Protein AF-A0A352NQ18-F1 (afdb_monomer_lite)

pLDDT: mean 79.98, std 14.64, range [43.78, 98.12]

Sequence (80 aa):
MNLLRNHLMSYKKQIRELCIANDLLLPPEVYTPDLPYTDCNYFAKPESDRAKRIMNRPGWQCYNHEPIGGEYDERQLSLF

Structure (mmCIF, N/CA/C/O backbone):
data_AF-A0A352NQ18-F1
#
_entry.id   AF-A0A352NQ18-F1
#
loop_
_atom_site.group_PDB
_atom_site.id
_atom_site.type_symbol
_atom_site.label_atom_id
_atom_site.label_alt_id
_atom_site.label_comp_id
_atom_site.label_asym_id
_atom_site.label_entity_id
_atom_site.label_seq_id
_atom_site.pdbx_PDB_ins_code
_atom_site.Cartn_x
_atom_site.Cartn_y
_atom_site.Cartn_z
_atom_site.occupancy
_atom_site.B_iso_or_equiv
_atom_site.auth_seq_id
_atom_site.auth_comp_id
_atom_site.auth_asym_id
_atom_site.auth_atom_id
_atom_site.pdbx_PDB_model_num
ATOM 1 N N . MET A 1 1 ? 7.467 0.113 -1.907 1.00 70.19 1 MET A N 1
ATOM 2 C CA . MET A 1 1 ? 7.344 -1.113 -1.089 1.00 70.19 1 MET A CA 1
ATOM 3 C C . MET A 1 1 ? 5.871 -1.514 -0.952 1.00 70.19 1 MET A C 1
ATOM 5 O O . MET A 1 1 ? 5.215 -1.140 0.011 1.00 70.19 1 MET A O 1
ATOM 9 N N . ASN A 1 2 ? 5.323 -2.272 -1.912 1.00 83.31 2 ASN A N 1
ATOM 10 C CA . ASN A 1 2 ? 3.888 -2.623 -1.905 1.00 83.31 2 ASN A CA 1
ATOM 11 C C . ASN A 1 2 ? 3.498 -3.613 -0.806 1.00 83.31 2 ASN A C 1
ATOM 13 O O . ASN A 1 2 ? 2.342 -3.642 -0.402 1.00 83.31 2 ASN A O 1
ATOM 17 N N . LEU A 1 3 ? 4.455 -4.394 -0.295 1.00 85.56 3 LEU A N 1
ATOM 18 C CA . LEU A 1 3 ? 4.200 -5.348 0.781 1.00 85.56 3 LEU A CA 1
ATOM 19 C C . LEU A 1 3 ? 3.632 -4.646 2.022 1.00 85.56 3 LEU A C 1
ATOM 21 O O . LEU A 1 3 ? 2.587 -5.037 2.530 1.00 85.56 3 LEU A O 1
ATOM 25 N N . LEU A 1 4 ? 4.272 -3.557 2.456 1.00 88.81 4 LEU A N 1
ATOM 26 C CA . LEU A 1 4 ? 3.854 -2.806 3.641 1.00 88.81 4 LEU A CA 1
ATOM 27 C C . LEU A 1 4 ? 2.490 -2.135 3.424 1.00 88.81 4 LEU A C 1
ATOM 29 O O . LEU A 1 4 ? 1.619 -2.228 4.285 1.00 88.81 4 LEU A O 1
ATOM 33 N N . ARG A 1 5 ? 2.260 -1.559 2.235 1.00 90.56 5 ARG A N 1
ATOM 34 C CA . ARG A 1 5 ? 0.949 -1.029 1.829 1.00 90.56 5 ARG A CA 1
ATOM 35 C C . ARG A 1 5 ? -0.150 -2.093 1.917 1.00 90.56 5 ARG A C 1
ATOM 37 O O . ARG A 1 5 ? -1.213 -1.828 2.469 1.00 90.56 5 ARG A O 1
ATOM 44 N N . ASN A 1 6 ? 0.114 -3.295 1.406 1.00 92.19 6 ASN A N 1
ATOM 45 C CA . ASN A 1 6 ? -0.845 -4.398 1.420 1.00 92.19 6 ASN A CA 1
ATOM 46 C C . ASN A 1 6 ? -1.154 -4.863 2.849 1.00 92.19 6 ASN A C 1
ATOM 48 O O . ASN A 1 6 ? -2.321 -5.072 3.179 1.00 92.19 6 ASN A O 1
ATOM 52 N N . HIS A 1 7 ? -0.137 -4.975 3.709 1.00 94.31 7 HIS A N 1
ATOM 53 C CA . HIS A 1 7 ? -0.342 -5.295 5.122 1.00 94.31 7 HIS A CA 1
ATOM 54 C C . HIS A 1 7 ? -1.164 -4.222 5.835 1.00 94.31 7 HIS A C 1
ATOM 56 O O . HIS A 1 7 ? -2.123 -4.562 6.520 1.00 94.31 7 HIS A O 1
ATOM 62 N N . LEU A 1 8 ? -0.852 -2.939 5.621 1.00 93.56 8 LEU A N 1
ATOM 63 C CA . LEU A 1 8 ? -1.607 -1.832 6.206 1.00 93.56 8 LEU A CA 1
ATOM 64 C C . LEU A 1 8 ? -3.091 -1.902 5.824 1.00 93.56 8 LEU A C 1
ATOM 66 O O . LEU A 1 8 ? -3.954 -1.853 6.698 1.00 93.56 8 LEU A O 1
ATOM 70 N N . MET A 1 9 ? -3.392 -2.069 4.533 1.00 94.12 9 MET A N 1
ATOM 71 C CA . MET A 1 9 ? -4.773 -2.207 4.060 1.00 94.12 9 MET A CA 1
ATOM 72 C C . MET A 1 9 ? -5.474 -3.426 4.675 1.00 94.12 9 MET A C 1
ATOM 74 O O . MET A 1 9 ? -6.625 -3.327 5.101 1.00 94.12 9 M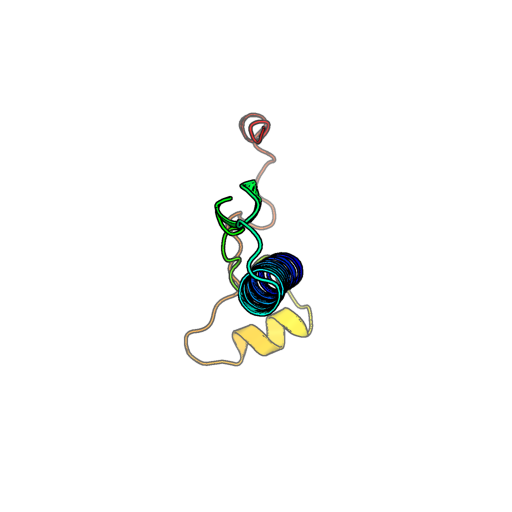ET A O 1
ATOM 78 N N . SER A 1 10 ? -4.779 -4.566 4.754 1.00 95.94 10 SER A N 1
ATOM 79 C CA . SER A 1 10 ? -5.313 -5.784 5.371 1.00 95.94 10 SER A CA 1
ATOM 80 C C . SER A 1 10 ? -5.644 -5.571 6.847 1.00 95.94 10 SER A C 1
ATOM 82 O O . SER A 1 10 ? -6.729 -5.940 7.289 1.00 95.94 10 SER A O 1
ATOM 84 N N . TYR A 1 11 ? -4.747 -4.952 7.613 1.00 95.19 11 TYR A N 1
ATOM 85 C CA . TYR A 1 11 ? -4.974 -4.703 9.035 1.00 95.19 11 TYR A CA 1
ATOM 86 C C . TYR A 1 11 ? -6.097 -3.697 9.269 1.00 95.19 11 TYR A C 1
ATOM 88 O O . TYR A 1 11 ? -6.957 -3.948 10.106 1.00 95.19 11 TYR A O 1
ATOM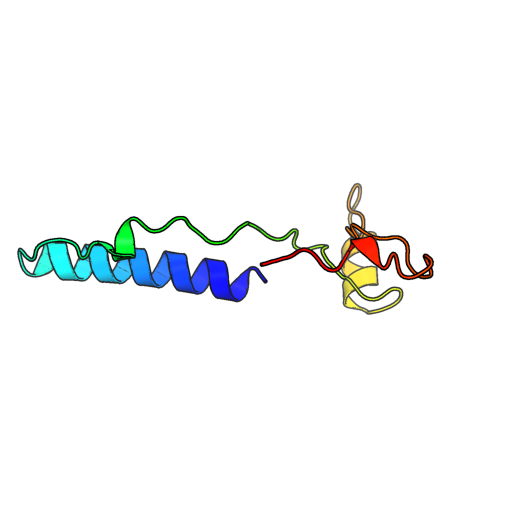 96 N N . LYS A 1 12 ? -6.180 -2.616 8.480 1.00 95.31 12 LYS A N 1
ATOM 97 C CA . LYS A 1 12 ? -7.321 -1.685 8.541 1.00 95.31 12 LYS A CA 1
ATOM 98 C C . LYS A 1 12 ? -8.653 -2.406 8.319 1.00 95.31 12 LYS A C 1
ATOM 100 O O . LYS A 1 12 ? -9.623 -2.116 9.015 1.00 95.31 12 LYS A O 1
ATOM 105 N N . LYS A 1 13 ? -8.702 -3.352 7.375 1.00 95.81 13 LYS A N 1
ATOM 106 C CA . LYS A 1 13 ? -9.892 -4.177 7.127 1.00 95.81 13 LYS A CA 1
ATOM 107 C C . LYS A 1 13 ? -10.222 -5.072 8.327 1.00 95.81 13 LYS A C 1
ATOM 109 O O . LYS A 1 13 ? -11.355 -5.041 8.791 1.00 95.81 13 LYS A O 1
ATOM 114 N N . GLN A 1 14 ? -9.240 -5.798 8.858 1.00 96.88 14 GLN A N 1
ATOM 115 C CA . GLN A 1 14 ? -9.431 -6.676 10.020 1.00 96.88 14 GLN A CA 1
ATOM 116 C C . GLN A 1 14 ? -9.902 -5.902 11.258 1.00 96.88 14 GLN A C 1
ATOM 118 O O . GLN A 1 14 ? -10.817 -6.344 11.943 1.00 96.88 14 GLN A O 1
ATOM 123 N N . ILE A 1 15 ? -9.333 -4.719 11.517 1.00 96.31 15 ILE A N 1
ATOM 124 C CA . ILE A 1 15 ? -9.761 -3.850 12.621 1.00 96.31 15 ILE A CA 1
ATOM 125 C C . ILE A 1 15 ? -11.226 -3.442 12.441 1.00 96.31 15 ILE A C 1
ATOM 127 O O . ILE A 1 15 ? -11.996 -3.522 13.391 1.00 96.31 15 ILE A O 1
ATOM 131 N N . ARG A 1 16 ? -11.640 -3.054 11.226 1.00 95.75 16 ARG A N 1
ATOM 132 C CA . ARG A 1 16 ? -13.046 -2.719 10.944 1.00 95.75 16 ARG A CA 1
ATOM 133 C C . ARG A 1 16 ? -13.979 -3.889 11.224 1.00 95.75 16 ARG A C 1
ATOM 135 O O . ARG A 1 16 ? -14.996 -3.698 11.880 1.00 95.75 16 ARG A O 1
ATOM 142 N N . GLU A 1 17 ? -13.631 -5.076 10.740 1.00 97.38 17 GLU A N 1
ATOM 143 C CA . GLU A 1 17 ? -14.427 -6.291 10.940 1.00 97.38 17 GLU A CA 1
ATOM 144 C C . GLU A 1 17 ? -14.547 -6.643 12.427 1.00 97.38 17 GLU A C 1
ATOM 146 O O . GLU A 1 17 ? -15.648 -6.914 12.900 1.00 97.38 17 GLU A O 1
ATOM 151 N N . LEU A 1 18 ? -13.448 -6.555 13.183 1.00 97.62 18 LEU A N 1
ATOM 152 C CA . LEU A 1 18 ? -13.448 -6.776 14.630 1.00 97.62 18 LEU A CA 1
ATOM 153 C C . LEU A 1 18 ? -14.286 -5.735 15.376 1.00 97.62 18 LEU A C 1
ATOM 155 O O . LEU A 1 18 ? -15.053 -6.108 16.258 1.00 97.62 18 LEU A O 1
ATOM 159 N N . CYS A 1 19 ? -14.176 -4.451 15.029 1.00 97.44 19 CYS A N 1
ATOM 160 C CA . CYS A 1 19 ? -14.975 -3.404 15.664 1.00 97.44 19 CYS A CA 1
ATOM 161 C C . CYS A 1 19 ? -16.472 -3.608 15.408 1.00 97.44 19 CYS A C 1
ATOM 163 O O . CYS A 1 19 ? -17.252 -3.563 16.352 1.00 97.44 19 CYS A O 1
ATOM 165 N N . ILE A 1 20 ? -16.864 -3.899 14.162 1.00 96.50 20 ILE A N 1
ATOM 166 C CA . ILE A 1 20 ? -18.263 -4.164 13.792 1.00 96.50 20 ILE A CA 1
ATOM 167 C C . ILE A 1 20 ? -18.799 -5.395 14.528 1.00 96.50 20 ILE A C 1
ATOM 169 O O . ILE A 1 20 ? -19.906 -5.358 15.047 1.00 96.50 20 ILE A O 1
ATOM 173 N N . ALA A 1 21 ? -18.019 -6.476 14.606 1.00 98.12 21 ALA A N 1
ATOM 174 C CA . ALA A 1 21 ? -18.450 -7.713 15.256 1.00 98.12 21 ALA A CA 1
ATOM 175 C C . ALA A 1 21 ? -18.636 -7.586 16.780 1.00 98.12 21 ALA A C 1
ATOM 177 O O . ALA A 1 21 ? -19.291 -8.435 17.378 1.00 98.12 21 ALA A O 1
ATOM 178 N N . ASN A 1 22 ? -18.048 -6.562 17.404 1.00 97.50 22 ASN A N 1
ATOM 179 C CA . ASN A 1 22 ? -18.082 -6.344 18.852 1.00 97.50 22 ASN A CA 1
ATOM 180 C C . ASN A 1 22 ? -18.794 -5.034 19.244 1.00 97.50 22 ASN A C 1
ATOM 182 O O . ASN A 1 22 ? -18.657 -4.604 20.388 1.00 97.50 22 ASN A O 1
ATOM 186 N N . ASP A 1 23 ? -19.496 -4.376 18.312 1.00 96.75 23 ASP A N 1
ATOM 187 C CA . ASP A 1 23 ? -20.133 -3.061 18.509 1.00 96.75 23 ASP A CA 1
ATOM 188 C C . ASP A 1 23 ? -19.184 -1.993 19.102 1.00 96.75 23 ASP A C 1
ATOM 190 O O . ASP A 1 23 ? -19.567 -1.142 19.907 1.00 96.75 23 ASP A O 1
ATOM 194 N N . LEU A 1 24 ? -17.909 -2.028 18.699 1.00 96.62 24 LEU A N 1
ATOM 195 C CA . LEU A 1 24 ? -16.886 -1.080 19.135 1.00 96.62 24 LEU A CA 1
ATOM 196 C C . LEU A 1 24 ? -16.772 0.099 18.169 1.00 96.62 24 LEU A C 1
ATOM 198 O O . LEU A 1 24 ? -16.909 -0.033 16.950 1.00 96.62 24 LEU A O 1
ATOM 202 N N . LEU A 1 25 ? -16.413 1.260 18.716 1.00 96.31 25 LEU A N 1
ATOM 203 C CA . LEU A 1 25 ? -16.053 2.421 17.910 1.00 96.31 25 LEU A CA 1
ATOM 204 C C . LEU A 1 25 ? -14.769 2.154 17.119 1.00 96.31 25 LEU A C 1
ATOM 206 O O . LEU A 1 25 ? -13.823 1.537 17.613 1.00 96.31 25 LEU A O 1
ATOM 210 N N . LEU A 1 26 ? -14.736 2.659 15.886 1.00 95.94 26 LEU A N 1
ATOM 211 C CA . LEU A 1 26 ? -13.555 2.562 15.041 1.00 95.94 26 LEU A CA 1
ATOM 212 C C . LEU A 1 26 ? -12.428 3.445 15.600 1.00 95.94 26 LEU A C 1
ATOM 214 O O . LEU A 1 26 ? -12.663 4.635 15.835 1.00 95.94 26 LEU A O 1
ATOM 218 N N . PRO A 1 27 ? -11.203 2.920 15.744 1.00 94.44 27 PRO A N 1
ATOM 219 C CA . PRO A 1 27 ? -10.072 3.727 16.171 1.00 94.44 27 PRO A CA 1
ATOM 220 C C . PRO A 1 27 ? -9.669 4.743 15.081 1.00 94.44 27 PRO A C 1
ATOM 222 O O . PRO A 1 27 ? -9.796 4.452 13.882 1.00 94.44 27 PRO A O 1
ATOM 225 N N . PRO A 1 28 ? -9.191 5.944 15.464 1.00 93.19 28 PRO A N 1
ATOM 226 C CA . PRO A 1 28 ? -8.876 7.024 14.529 1.00 93.19 28 PRO A CA 1
ATOM 227 C C . PRO A 1 28 ? -7.787 6.649 13.510 1.00 93.19 28 PRO A C 1
ATOM 229 O O . PRO A 1 28 ? -7.801 7.121 12.373 1.00 93.19 28 PRO A O 1
ATOM 232 N N . GLU A 1 29 ? -6.881 5.741 13.868 1.00 89.50 29 GLU A N 1
ATOM 233 C CA . GLU A 1 29 ? -5.777 5.262 13.037 1.00 89.50 29 GLU A CA 1
ATOM 234 C C . GLU A 1 29 ? -6.264 4.593 11.745 1.00 89.50 29 GLU A C 1
ATOM 236 O O . GLU A 1 29 ? -5.564 4.599 10.732 1.00 89.50 29 GLU A O 1
ATOM 241 N N . VAL A 1 30 ? -7.487 4.056 11.727 1.00 90.50 30 VAL A N 1
ATOM 242 C CA . VAL A 1 30 ? -8.077 3.440 10.528 1.00 90.50 30 VAL A CA 1
ATOM 243 C C . VAL A 1 30 ? -8.381 4.477 9.438 1.00 90.50 30 VAL A C 1
ATOM 245 O O . VAL A 1 30 ? -8.467 4.112 8.262 1.00 90.50 30 VAL A O 1
ATOM 248 N N . TYR A 1 31 ? -8.500 5.758 9.800 1.00 91.56 31 TYR A N 1
ATOM 249 C CA . TYR A 1 31 ? -8.695 6.872 8.865 1.00 91.56 31 TYR A CA 1
ATOM 250 C C . TYR A 1 31 ? -7.386 7.487 8.366 1.00 91.56 31 TYR A C 1
ATOM 252 O O . TYR A 1 31 ? -7.421 8.388 7.529 1.00 91.56 31 TYR A O 1
ATOM 260 N N . THR A 1 32 ? -6.230 7.008 8.840 1.00 90.69 32 THR A N 1
ATOM 261 C CA . THR A 1 32 ? -4.941 7.432 8.281 1.00 90.69 32 THR A CA 1
ATOM 262 C C . THR A 1 32 ? -4.903 7.159 6.776 1.00 90.69 32 THR A C 1
ATOM 264 O O . THR A 1 32 ? -5.511 6.185 6.313 1.00 90.69 32 THR A O 1
ATOM 267 N N . PRO A 1 33 ? -4.203 7.986 5.984 1.00 91.31 33 PRO A N 1
ATOM 268 C CA . PRO A 1 33 ? -4.048 7.723 4.562 1.00 91.31 33 PRO A CA 1
ATOM 269 C C . PRO A 1 33 ? -3.360 6.374 4.334 1.00 91.31 33 PRO A C 1
ATOM 271 O O . PRO A 1 33 ? -2.595 5.877 5.166 1.00 91.31 33 PRO A O 1
ATOM 274 N N . ASP A 1 34 ? -3.661 5.747 3.202 1.00 89.00 34 ASP A N 1
ATOM 275 C CA . ASP A 1 34 ? -2.916 4.569 2.782 1.00 89.00 34 ASP A CA 1
ATOM 276 C C . ASP A 1 34 ? -1.527 4.969 2.304 1.00 89.00 34 ASP A C 1
ATOM 278 O O . ASP A 1 34 ? -1.307 6.058 1.774 1.00 89.00 34 ASP A O 1
ATOM 282 N N . LEU A 1 35 ? -0.584 4.044 2.458 1.00 88.62 35 LEU A N 1
ATOM 283 C CA . LEU A 1 35 ? 0.748 4.233 1.910 1.00 88.62 35 LEU A CA 1
ATOM 284 C C . LEU A 1 35 ? 0.677 4.368 0.386 1.00 88.62 35 LEU A C 1
ATOM 286 O O . LEU A 1 35 ? -0.148 3.696 -0.257 1.00 88.62 35 LEU A O 1
ATOM 290 N N . PRO A 1 36 ? 1.550 5.199 -0.206 1.00 87.00 36 PRO A N 1
ATOM 291 C CA . PRO A 1 36 ? 1.563 5.400 -1.642 1.00 87.00 36 PRO A CA 1
ATOM 292 C C . PRO A 1 36 ? 1.813 4.074 -2.359 1.00 87.00 36 PRO A C 1
ATOM 294 O O . PRO A 1 36 ? 2.603 3.229 -1.920 1.00 87.00 36 PRO A O 1
ATOM 297 N N . TYR A 1 37 ? 1.122 3.884 -3.481 1.00 85.69 37 TYR A N 1
ATOM 298 C CA . TYR A 1 37 ? 1.420 2.777 -4.375 1.00 85.69 37 TYR A CA 1
ATOM 299 C C . TYR A 1 37 ? 2.826 2.965 -4.943 1.00 85.69 37 TYR A C 1
ATOM 301 O O . TYR A 1 37 ? 3.189 4.047 -5.394 1.00 85.69 37 TYR A O 1
ATOM 309 N N . THR A 1 38 ? 3.625 1.907 -4.912 1.00 79.81 38 THR A N 1
ATOM 310 C CA . THR A 1 38 ? 4.919 1.882 -5.583 1.00 79.81 38 THR A CA 1
ATOM 311 C C . THR A 1 38 ? 4.777 1.048 -6.842 1.00 79.81 38 THR A C 1
ATOM 313 O O . THR A 1 38 ? 4.282 -0.075 -6.762 1.00 79.81 38 THR A O 1
ATOM 316 N N . ASP A 1 39 ? 5.235 1.540 -7.991 1.00 75.69 39 ASP A N 1
ATOM 317 C CA . ASP A 1 39 ? 5.207 0.726 -9.204 1.00 75.69 39 ASP A CA 1
ATOM 318 C C . ASP A 1 39 ? 5.935 -0.611 -8.963 1.00 75.69 39 ASP A C 1
ATOM 320 O O . ASP A 1 39 ? 7.013 -0.669 -8.365 1.00 75.69 39 ASP A O 1
ATOM 324 N N . CYS A 1 40 ? 5.337 -1.717 -9.400 1.00 69.88 40 CYS A N 1
ATOM 325 C CA . CYS A 1 40 ? 5.958 -3.038 -9.338 1.00 69.88 40 CYS A CA 1
ATOM 326 C C . CYS A 1 40 ? 7.300 -3.121 -10.089 1.00 69.88 40 CYS A C 1
ATOM 328 O O . CYS A 1 40 ? 8.115 -3.999 -9.787 1.00 69.88 40 CYS A O 1
ATOM 330 N N . ASN A 1 41 ? 7.553 -2.185 -11.000 1.00 72.06 41 ASN A N 1
ATOM 331 C CA . ASN A 1 41 ? 8.772 -2.014 -11.774 1.00 72.06 41 ASN A CA 1
ATOM 332 C C . ASN A 1 41 ? 9.760 -1.029 -11.131 1.00 72.06 41 ASN A C 1
ATOM 334 O O . ASN A 1 41 ? 10.843 -0.825 -11.678 1.00 72.06 41 ASN A O 1
ATOM 338 N N . TYR A 1 42 ? 9.420 -0.453 -9.971 1.00 71.31 42 TYR A N 1
ATOM 339 C CA . TYR A 1 42 ? 10.260 0.503 -9.256 1.00 71.31 42 TYR A CA 1
ATOM 340 C C . TYR A 1 42 ? 11.564 -0.128 -8.755 1.00 71.31 42 TYR A C 1
ATOM 342 O O . TYR A 1 42 ? 11.542 -1.227 -8.176 1.00 71.31 42 TYR A O 1
ATOM 350 N N . PHE A 1 43 ? 12.694 0.551 -8.984 1.00 66.50 43 PHE A N 1
ATOM 351 C CA . PHE A 1 43 ? 14.043 0.125 -8.578 1.00 66.50 43 PHE A CA 1
ATOM 352 C C . PHE A 1 43 ? 14.384 -1.324 -8.959 1.00 66.50 43 PHE A C 1
ATOM 354 O O . PHE A 1 43 ? 14.941 -2.095 -8.170 1.00 66.50 43 PHE A O 1
ATOM 361 N N . ALA A 1 44 ? 14.017 -1.770 -10.159 1.00 71.88 44 ALA A N 1
ATOM 362 C CA . ALA A 1 44 ? 14.601 -3.003 -10.668 1.00 71.88 44 ALA A CA 1
ATOM 363 C C . ALA A 1 44 ? 16.083 -2.737 -10.972 1.00 71.88 44 ALA A C 1
ATOM 365 O O . ALA A 1 44 ? 16.395 -1.941 -11.856 1.00 71.88 44 ALA A O 1
ATOM 366 N N . LYS A 1 45 ? 16.998 -3.391 -10.236 1.00 69.38 45 LYS A N 1
ATOM 367 C CA . LYS A 1 45 ? 18.437 -3.310 -10.529 1.00 69.38 45 LYS A CA 1
ATOM 368 C C . LYS A 1 45 ? 18.643 -3.683 -12.002 1.00 69.38 45 LYS A C 1
ATOM 370 O O . LYS A 1 45 ? 18.141 -4.751 -12.393 1.00 69.38 45 LYS A O 1
ATOM 375 N N . PRO A 1 46 ? 19.349 -2.859 -12.797 1.00 69.56 46 PRO A N 1
ATOM 376 C CA . PRO A 1 46 ? 19.695 -3.207 -14.169 1.00 69.56 46 PRO A CA 1
ATOM 377 C C . PRO A 1 46 ? 20.267 -4.613 -14.226 1.00 69.56 46 PRO A C 1
ATOM 379 O O . PRO A 1 46 ? 20.991 -5.021 -13.320 1.00 69.56 46 PRO A O 1
ATOM 382 N N . GLU A 1 47 ? 19.879 -5.367 -15.251 1.00 74.25 47 GLU A N 1
ATOM 383 C CA . GLU A 1 47 ? 20.388 -6.720 -15.524 1.00 74.25 47 GLU A CA 1
ATOM 384 C C . GLU A 1 47 ? 19.996 -7.816 -14.516 1.00 74.25 47 GLU A C 1
ATOM 386 O O . GLU A 1 47 ? 20.246 -8.995 -14.774 1.00 74.25 47 GLU A O 1
ATOM 391 N N . SER A 1 48 ? 19.320 -7.483 -13.411 1.00 81.06 48 SER A N 1
ATOM 392 C CA . SER A 1 48 ? 18.761 -8.493 -12.506 1.00 81.06 48 SER A CA 1
ATOM 393 C C . SER A 1 48 ? 17.715 -9.364 -13.209 1.00 81.06 48 SER A C 1
ATOM 395 O O . SER A 1 48 ? 17.010 -8.911 -14.114 1.00 81.06 48 SER A O 1
ATOM 397 N N . ASP A 1 49 ? 17.522 -10.597 -12.737 1.00 82.25 49 ASP A N 1
ATOM 398 C CA . ASP A 1 49 ? 16.464 -11.475 -13.261 1.00 82.25 49 ASP A CA 1
ATOM 399 C C . ASP A 1 49 ? 15.074 -10.840 -13.135 1.00 82.25 49 ASP A C 1
ATOM 401 O O . ASP A 1 49 ? 14.201 -11.041 -13.979 1.00 82.25 49 ASP A O 1
ATOM 405 N N . ARG A 1 50 ? 14.874 -10.003 -12.108 1.00 78.12 50 ARG A N 1
ATOM 406 C CA . ARG A 1 50 ? 13.664 -9.191 -11.957 1.00 78.12 50 ARG A CA 1
ATOM 407 C C . ARG A 1 50 ? 13.509 -8.198 -13.113 1.00 78.12 50 ARG A C 1
ATOM 409 O O . ARG A 1 50 ? 12.438 -8.177 -13.711 1.00 78.12 50 ARG A O 1
ATOM 416 N N . ALA A 1 51 ? 14.547 -7.427 -13.443 1.00 80.25 51 ALA A N 1
ATOM 417 C CA . ALA A 1 51 ? 14.528 -6.495 -14.573 1.00 80.25 51 ALA A CA 1
ATOM 418 C C . ALA A 1 51 ? 14.278 -7.223 -15.902 1.00 80.25 51 ALA A C 1
ATOM 420 O O . ALA A 1 51 ? 13.416 -6.806 -16.669 1.00 80.25 51 ALA A O 1
ATOM 421 N N . LYS A 1 52 ? 14.945 -8.359 -16.143 1.00 84.12 52 LYS A N 1
ATOM 422 C CA . LYS A 1 52 ? 14.733 -9.174 -17.355 1.00 84.12 52 LYS A CA 1
ATOM 423 C C . LYS A 1 52 ? 13.277 -9.633 -17.488 1.00 84.12 52 LYS A C 1
ATOM 425 O O . LYS A 1 52 ? 12.679 -9.484 -18.547 1.00 84.12 52 LYS A O 1
ATOM 430 N N . ARG A 1 53 ? 12.666 -10.130 -16.403 1.00 83.00 53 ARG A N 1
ATOM 431 C CA . ARG A 1 53 ? 11.245 -10.534 -16.405 1.00 83.00 53 ARG A CA 1
ATOM 432 C C . ARG A 1 53 ? 10.288 -9.376 -16.696 1.00 83.00 53 ARG A C 1
ATOM 434 O O . ARG A 1 53 ? 9.285 -9.598 -17.366 1.00 83.00 53 ARG A O 1
ATOM 441 N N . ILE A 1 54 ? 10.578 -8.180 -16.182 1.00 80.75 54 ILE A N 1
ATOM 442 C CA . ILE A 1 54 ? 9.778 -6.971 -16.433 1.00 80.75 54 ILE A CA 1
ATOM 443 C C . ILE A 1 54 ? 9.883 -6.570 -17.907 1.00 80.75 54 ILE A C 1
ATOM 445 O O . ILE A 1 54 ? 8.861 -6.425 -18.570 1.00 80.75 54 ILE A O 1
ATOM 449 N N . MET A 1 55 ? 11.108 -6.462 -18.427 1.00 82.06 55 MET A N 1
ATOM 450 C CA . MET A 1 55 ? 11.381 -6.020 -19.801 1.00 82.06 55 MET A CA 1
ATOM 451 C C . MET A 1 55 ? 10.893 -7.009 -20.871 1.00 82.06 55 MET A C 1
ATOM 453 O O . MET A 1 55 ? 10.626 -6.606 -21.997 1.00 82.06 55 MET A O 1
ATOM 457 N N . ASN A 1 56 ? 10.724 -8.290 -20.530 1.00 86.25 56 ASN A N 1
ATOM 458 C CA . ASN A 1 56 ? 10.177 -9.297 -21.446 1.00 86.25 56 ASN A CA 1
ATOM 459 C C . ASN A 1 56 ? 8.661 -9.153 -21.701 1.00 86.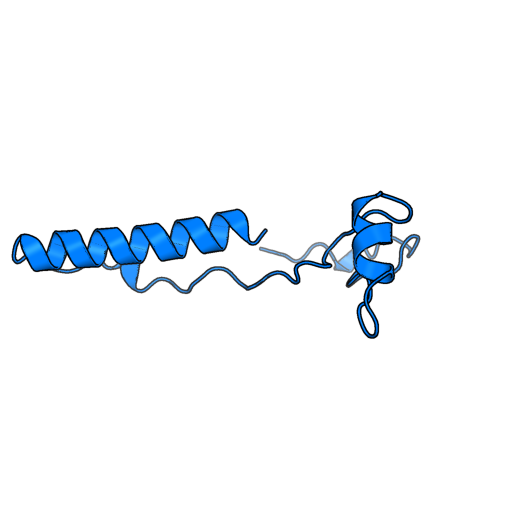25 56 ASN A C 1
ATOM 461 O O . ASN A 1 56 ? 8.119 -9.876 -22.537 1.00 86.25 56 ASN A O 1
ATOM 465 N N . ARG A 1 57 ? 7.94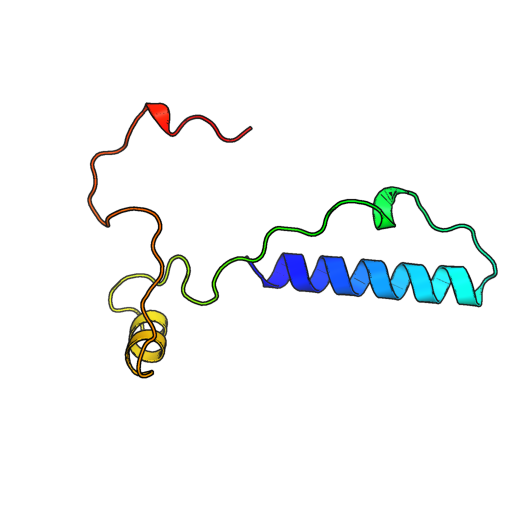8 -8.269 -20.987 1.00 81.62 57 ARG A N 1
ATOM 466 C CA . ARG A 1 57 ? 6.517 -8.012 -21.217 1.00 81.62 57 ARG A CA 1
ATOM 467 C C . ARG A 1 57 ? 6.331 -6.833 -22.185 1.00 81.62 57 ARG A C 1
ATOM 469 O O . ARG A 1 57 ? 6.878 -5.762 -21.927 1.00 81.62 57 ARG A O 1
ATOM 476 N N . PRO A 1 58 ? 5.528 -6.973 -23.258 1.00 83.81 58 PRO A N 1
ATOM 477 C CA . PRO A 1 58 ? 5.276 -5.876 -24.191 1.00 83.81 58 PRO A CA 1
ATOM 478 C C . PRO A 1 58 ? 4.720 -4.632 -23.484 1.00 83.81 58 PRO A C 1
ATOM 480 O O . PRO A 1 58 ? 3.735 -4.723 -22.753 1.00 83.81 58 PRO A O 1
ATOM 483 N N . GLY A 1 59 ? 5.351 -3.476 -23.703 1.00 78.44 59 GLY A N 1
ATOM 484 C CA . GLY A 1 59 ? 4.927 -2.191 -23.131 1.00 78.44 59 GLY A CA 1
ATOM 485 C C . GLY A 1 59 ? 5.331 -1.950 -21.671 1.00 78.44 59 GLY A C 1
ATOM 486 O O . GLY A 1 59 ? 4.952 -0.927 -21.109 1.00 78.44 59 GLY A O 1
ATOM 487 N N . TRP A 1 60 ? 6.093 -2.854 -21.050 1.00 75.44 60 TRP A N 1
ATOM 488 C CA . TRP A 1 60 ? 6.581 -2.689 -19.678 1.00 75.44 60 TRP A CA 1
ATOM 489 C C . TRP A 1 60 ? 8.020 -2.165 -19.660 1.00 75.44 60 TRP A C 1
ATOM 491 O O . TRP A 1 60 ? 8.872 -2.631 -20.413 1.00 75.44 60 TRP A O 1
ATOM 501 N N . GLN A 1 61 ? 8.303 -1.213 -18.767 1.00 74.12 61 GLN A N 1
ATOM 502 C CA . GLN A 1 61 ? 9.639 -0.649 -18.559 1.00 74.12 61 GLN A CA 1
ATOM 503 C C . GLN A 1 61 ? 9.994 -0.656 -17.071 1.00 74.12 61 GLN A C 1
ATOM 505 O O . GLN A 1 61 ? 9.128 -0.484 -16.212 1.00 74.12 61 GLN A O 1
ATOM 510 N N . CYS A 1 62 ? 11.278 -0.854 -16.762 1.00 73.44 62 CYS A N 1
ATOM 511 C CA . CYS A 1 62 ? 11.794 -0.625 -15.416 1.00 73.44 62 CYS A CA 1
ATOM 512 C C . CYS A 1 62 ? 11.599 0.853 -15.068 1.00 73.44 62 CYS A C 1
ATOM 514 O O . CYS A 1 62 ? 12.079 1.728 -15.786 1.00 73.44 62 CYS A O 1
ATOM 516 N N . TYR A 1 63 ? 10.886 1.124 -13.980 1.00 68.00 63 TYR A N 1
ATOM 517 C CA . TYR A 1 63 ? 10.518 2.477 -13.601 1.00 68.00 63 TYR A CA 1
ATOM 518 C C . TYR A 1 63 ? 11.519 2.989 -12.569 1.00 68.00 63 TYR A C 1
ATOM 520 O O . TYR A 1 63 ? 11.371 2.763 -11.372 1.00 68.00 63 TYR A O 1
ATOM 528 N N . ASN A 1 64 ? 12.586 3.629 -13.030 1.00 65.56 64 ASN A N 1
ATOM 529 C CA . ASN A 1 64 ? 13.517 4.327 -12.152 1.00 65.56 64 ASN A CA 1
ATOM 530 C C . ASN A 1 64 ? 13.216 5.821 -12.277 1.00 65.56 64 ASN A C 1
ATOM 532 O O . ASN A 1 64 ? 13.282 6.363 -13.376 1.00 65.56 64 ASN A O 1
ATOM 536 N N . HIS A 1 65 ? 12.839 6.470 -11.171 1.00 56.41 65 HIS A N 1
ATOM 537 C CA . HIS A 1 65 ? 12.603 7.920 -11.158 1.00 56.41 65 HIS A CA 1
ATOM 538 C C . HIS A 1 65 ? 13.887 8.721 -11.420 1.00 56.41 65 HIS A C 1
ATOM 540 O O . HIS A 1 65 ? 13.810 9.864 -11.856 1.00 56.41 65 HIS A O 1
ATOM 546 N N . GLU A 1 66 ? 15.048 8.106 -11.192 1.00 60.56 66 GLU A N 1
ATOM 547 C CA . GLU A 1 66 ? 16.360 8.726 -11.327 1.00 60.56 66 GLU A CA 1
ATOM 548 C C . GLU A 1 66 ? 17.219 7.984 -12.361 1.00 60.56 66 GLU A C 1
ATOM 550 O O . GLU A 1 66 ? 17.163 6.747 -12.448 1.00 60.56 66 GLU A O 1
ATOM 555 N N . PRO A 1 67 ? 18.027 8.714 -13.149 1.00 59.06 67 PRO A N 1
ATOM 556 C CA . PRO A 1 67 ? 18.983 8.111 -14.061 1.00 59.06 67 PRO A CA 1
ATOM 557 C C . PRO A 1 67 ? 20.068 7.358 -13.285 1.00 59.06 67 PRO A C 1
ATOM 559 O O . PRO A 1 67 ? 20.635 7.841 -12.307 1.00 59.06 67 PRO A O 1
ATOM 562 N N . ILE A 1 68 ? 20.393 6.159 -13.757 1.00 56.62 68 ILE A N 1
ATOM 563 C CA . ILE A 1 68 ? 21.443 5.329 -13.168 1.00 56.62 68 ILE A CA 1
ATOM 564 C C . ILE A 1 68 ? 22.787 5.939 -13.555 1.00 56.62 68 ILE A C 1
ATOM 566 O O . ILE A 1 68 ? 23.166 5.888 -14.722 1.00 56.62 68 ILE A O 1
ATOM 570 N N . GLY A 1 69 ? 23.479 6.530 -12.580 1.00 58.94 69 GLY A N 1
ATOM 571 C CA . GLY A 1 69 ? 24.731 7.258 -12.800 1.00 58.94 69 GLY A CA 1
ATOM 572 C C . GLY A 1 69 ? 24.574 8.772 -12.964 1.00 58.94 69 GLY A C 1
ATOM 573 O O . GLY A 1 69 ? 25.521 9.415 -13.407 1.00 58.94 69 GLY A O 1
ATOM 574 N N . GLY A 1 70 ? 23.412 9.346 -12.625 1.00 61.62 70 GLY A N 1
ATOM 575 C CA . GLY A 1 70 ? 23.308 10.794 -12.424 1.00 61.62 70 GLY A CA 1
ATOM 576 C C . GLY A 1 70 ? 24.213 11.265 -11.280 1.00 61.62 70 GLY A C 1
ATOM 577 O O . GLY A 1 70 ? 24.448 10.513 -10.331 1.00 61.62 70 GLY A O 1
ATOM 578 N N . GLU A 1 71 ? 24.737 12.491 -11.375 1.00 59.84 71 GLU A N 1
ATOM 579 C CA . GLU A 1 71 ? 25.396 13.134 -10.235 1.00 59.84 71 GLU A CA 1
ATOM 580 C C . GLU A 1 71 ? 24.410 13.234 -9.068 1.00 59.84 71 GLU A C 1
ATOM 582 O O . GLU A 1 71 ? 23.229 13.531 -9.258 1.00 59.84 71 GLU A O 1
ATOM 587 N N . TYR A 1 72 ? 24.902 12.949 -7.865 1.00 60.03 72 TYR A N 1
ATOM 588 C CA . TYR A 1 72 ? 24.133 13.096 -6.637 1.00 60.03 72 TYR A CA 1
ATOM 589 C C . TYR A 1 72 ? 23.749 14.573 -6.465 1.00 60.03 72 TYR A C 1
ATOM 591 O O . TYR A 1 72 ? 24.623 15.415 -6.257 1.00 60.03 72 TYR A O 1
ATOM 599 N N . ASP A 1 73 ? 22.459 14.897 -6.575 1.00 66.12 73 ASP A N 1
ATOM 600 C CA . ASP A 1 73 ? 21.969 16.256 -6.342 1.00 66.12 73 ASP A CA 1
ATOM 601 C C . ASP A 1 73 ? 21.846 16.486 -4.832 1.00 66.12 73 ASP A C 1
ATOM 603 O O . ASP A 1 73 ? 20.965 15.937 -4.170 1.00 66.12 73 ASP A O 1
ATOM 607 N N . GLU A 1 74 ? 22.717 17.326 -4.270 1.00 62.91 74 GLU A N 1
ATOM 608 C CA . GLU A 1 74 ? 22.686 17.669 -2.843 1.00 62.91 74 GLU A CA 1
ATOM 609 C C . GLU A 1 74 ? 21.360 18.322 -2.405 1.00 62.91 74 GLU A C 1
ATOM 611 O O . GLU A 1 74 ? 21.036 18.333 -1.216 1.00 62.91 74 GLU A O 1
ATOM 616 N N . ARG A 1 75 ? 20.542 18.813 -3.348 1.00 61.47 75 ARG A N 1
ATOM 617 C CA . ARG A 1 75 ? 19.187 19.322 -3.080 1.00 61.47 75 ARG A CA 1
ATOM 618 C C . ARG A 1 75 ? 18.156 18.214 -2.856 1.00 61.47 75 ARG A C 1
ATOM 620 O O . ARG A 1 75 ? 17.069 18.511 -2.363 1.00 61.47 75 ARG A O 1
ATOM 627 N 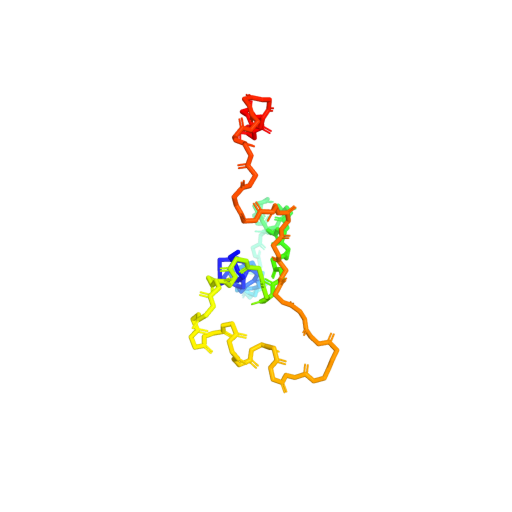N . GLN A 1 76 ? 18.475 16.950 -3.159 1.00 58.09 76 GLN A N 1
ATOM 628 C CA . GLN A 1 76 ? 17.629 15.794 -2.827 1.00 58.09 76 GLN A CA 1
ATOM 629 C C . GLN A 1 76 ? 17.652 15.421 -1.337 1.00 58.09 76 GLN A C 1
ATOM 631 O O . GLN A 1 76 ? 16.947 14.498 -0.926 1.00 58.09 76 GLN A O 1
ATOM 636 N N . LEU A 1 77 ? 18.369 16.166 -0.491 1.00 49.09 77 LEU A N 1
ATOM 637 C CA . LEU A 1 77 ? 18.186 16.129 0.961 1.00 49.09 77 LEU A CA 1
ATOM 638 C C . LEU A 1 77 ? 16.914 16.892 1.360 1.00 49.09 77 LEU A C 1
ATOM 640 O O . LEU A 1 77 ? 16.951 17.908 2.046 1.00 49.09 77 LEU A O 1
ATOM 644 N N . SER A 1 78 ? 15.763 16.414 0.902 1.00 51.84 78 SER A N 1
ATOM 645 C CA . SER A 1 78 ? 14.467 16.894 1.369 1.00 51.84 78 SER A CA 1
ATOM 646 C C . SER A 1 78 ? 13.418 15.809 1.175 1.00 51.84 78 SER A C 1
ATOM 648 O O . SER A 1 78 ? 12.539 15.893 0.317 1.00 51.84 78 SER A O 1
ATOM 650 N N . LEU A 1 79 ? 13.485 14.793 2.022 1.00 47.75 79 LEU A N 1
ATOM 651 C CA . LEU A 1 79 ? 12.298 14.060 2.422 1.00 47.75 79 LEU A CA 1
ATOM 652 C C . LEU A 1 79 ? 12.333 14.059 3.945 1.00 47.75 79 LEU A C 1
ATOM 654 O O . LEU A 1 79 ? 13.263 13.516 4.533 1.00 47.75 79 LEU A O 1
ATOM 658 N N . PHE A 1 80 ? 11.388 14.797 4.526 1.00 43.78 80 PHE A N 1
ATOM 659 C CA . PHE A 1 80 ? 11.027 14.779 5.9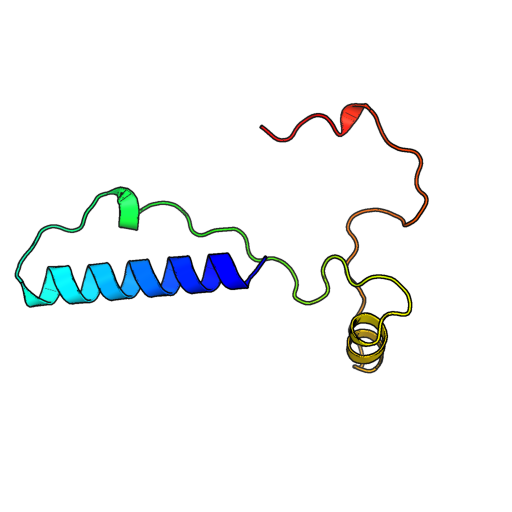41 1.00 43.78 80 PHE A CA 1
ATOM 660 C C . PHE A 1 80 ? 11.197 13.404 6.599 1.00 43.78 80 PHE A C 1
ATOM 662 O O . PHE A 1 80 ? 10.854 12.393 5.941 1.00 43.78 80 PHE A O 1
#

Foldseek 3Di:
DVVVLVVLVVVLVVQVVVCVVVVHDRDPVSVDDGDDDDPPLEPPPPPDPSQVVQVPDPPGHRDYPDDDPDDDDPVVPDDD

Radius of gyration: 18.94 Å; chains: 1; bounding box: 46×31×43 Å

Secondary structure (DSSP, 8-state):
-HHHHHHHHHHHHHHHHHHHHTTPPPPGGGGSPPPPP--TTBT--TTSHHHHHHHTSTT---B-SS-TT----GGG----